Protein AF-A0A7X1U0N7-F1 (afdb_monomer)

Nearest PDB structures (foldseek):
  2x1g-assembly2_D  TM=4.588E-01  e=6.440E-01  Drosophila melanogaster
  8i37-assembly1_D  TM=5.218E-01  e=2.153E+00  Helicobacter pylori SS1
  4po2-assembly2_B  TM=2.904E-01  e=5.010E+00  Homo sapiens

Foldseek 3Di:
DDPDPPPQWDQDAADPVGNVDGFKIWGQDVQLRKIWIWGDDDLDIDIDIPPHDDPVDCLLSCLVVVVVVVVVVQSSCQVVQHWDWDFAPDPQQDPPPDTDTFTQAGPPVGHGDPVSPGPVSNCSNPVVVVVVVVVVVD

Radius of gyration: 16.54 Å; Cα contacts (8 Å, |Δi|>4): 193; chains: 1; bounding box: 53×34×45 Å

Secondary structure (DSSP, 8-state):
------TT-EEEEEETTEEEEEEEEEEEEGGGTEEEEEEEETTEEEEEEES---TTS-GGG-HHHHHHHHHHHHHHHHHHT-EEEEEE-SGGG-BTTBPEEEEEEETTTB---GGGS-HHHHHHHHHHHHHHHHHH--

Structure (mmCIF, N/CA/C/O backbone):
data_AF-A0A7X1U0N7-F1
#
_entry.id   AF-A0A7X1U0N7-F1
#
loop_
_atom_site.group_PDB
_atom_site.id
_atom_site.type_symbol
_atom_site.label_atom_id
_atom_site.label_alt_id
_atom_site.label_comp_id
_atom_site.label_asym_id
_atom_site.label_entity_id
_atom_site.label_seq_id
_atom_site.pdbx_PDB_ins_code
_atom_site.Cartn_x
_atom_site.Cartn_y
_atom_site.Cartn_z
_atom_site.occupancy
_atom_site.B_iso_or_equiv
_atom_site.auth_seq_id
_atom_site.auth_comp_id
_atom_site.auth_asym_id
_atom_site.auth_atom_id
_atom_site.pdbx_PDB_model_num
ATOM 1 N N . MET A 1 1 ? -10.453 -7.822 19.285 1.00 29.23 1 MET A N 1
ATOM 2 C CA . MET A 1 1 ? -9.176 -7.118 19.536 1.00 29.23 1 MET A CA 1
ATOM 3 C C . MET A 1 1 ? -8.613 -6.668 18.200 1.00 29.23 1 MET A C 1
ATOM 5 O O . MET A 1 1 ? -8.434 -7.492 17.313 1.00 29.23 1 MET A O 1
ATOM 9 N N . ALA A 1 2 ? -8.516 -5.354 18.004 1.00 33.66 2 ALA A N 1
ATOM 10 C CA . ALA A 1 2 ? -8.409 -4.721 16.695 1.00 33.66 2 ALA A CA 1
ATOM 11 C C . ALA A 1 2 ? -6.982 -4.802 16.134 1.00 33.66 2 ALA A C 1
ATOM 13 O O . ALA A 1 2 ? -6.052 -4.212 16.669 1.00 33.66 2 ALA A O 1
ATOM 14 N N . VAL A 1 3 ? -6.837 -5.550 15.039 1.00 35.91 3 VAL A N 1
ATOM 15 C CA . VAL A 1 3 ? -5.609 -5.683 14.243 1.00 35.91 3 VAL A CA 1
ATOM 16 C C . VAL A 1 3 ? -5.268 -4.331 13.605 1.00 35.91 3 VAL A C 1
ATOM 18 O O . VAL A 1 3 ? -5.764 -4.019 12.522 1.00 35.91 3 VAL A O 1
ATOM 21 N N . LEU A 1 4 ? -4.493 -3.540 14.348 1.00 42.50 4 LEU A N 1
ATOM 22 C CA . LEU A 1 4 ? -3.715 -2.360 13.963 1.00 42.50 4 LEU A CA 1
ATOM 23 C C . LEU A 1 4 ? -2.461 -2.327 14.852 1.00 42.50 4 LEU A C 1
ATOM 25 O O . LEU A 1 4 ? -2.266 -1.428 15.661 1.00 42.50 4 LEU A O 1
ATOM 29 N N . THR A 1 5 ? -1.600 -3.335 14.744 1.00 38.97 5 THR A N 1
ATOM 30 C CA . THR A 1 5 ? -0.230 -3.244 15.270 1.00 38.97 5 THR A CA 1
ATOM 31 C C . THR A 1 5 ? 0.768 -3.391 14.127 1.00 38.97 5 THR A C 1
ATOM 33 O O . THR A 1 5 ? 1.536 -4.342 14.028 1.00 38.97 5 THR A O 1
ATOM 36 N N . VAL A 1 6 ? 0.748 -2.388 13.241 1.00 43.66 6 VAL A N 1
ATOM 37 C CA . VAL A 1 6 ? 1.950 -1.863 12.575 1.00 43.66 6 VAL A CA 1
ATOM 38 C C . VAL A 1 6 ? 2.356 -0.647 13.410 1.00 43.66 6 VAL A C 1
ATOM 40 O O . VAL A 1 6 ? 1.745 0.410 13.287 1.00 43.66 6 VAL A O 1
ATOM 43 N N . GLY A 1 7 ? 3.321 -0.804 14.319 1.00 48.62 7 GLY A N 1
ATOM 44 C CA . GLY A 1 7 ? 3.622 0.131 15.423 1.00 48.62 7 GLY A CA 1
ATOM 45 C C . GLY A 1 7 ? 4.146 1.529 15.056 1.00 48.62 7 GLY A C 1
ATOM 46 O O . GLY A 1 7 ? 4.742 2.18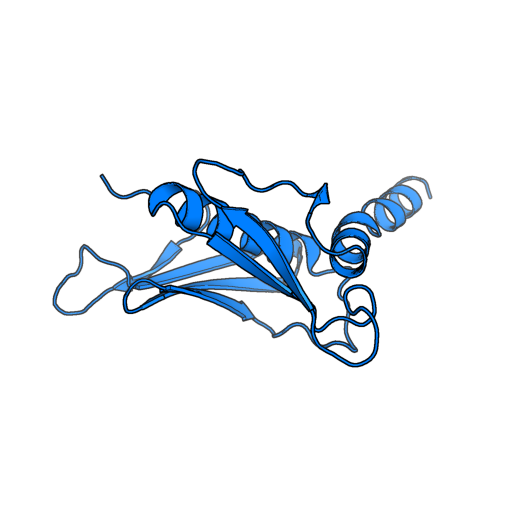6 15.902 1.00 48.62 7 GLY A O 1
ATOM 47 N N . LEU A 1 8 ? 3.954 1.986 13.818 1.00 61.47 8 LEU A N 1
ATOM 48 C CA . LEU A 1 8 ? 4.411 3.291 13.330 1.00 61.47 8 LEU A CA 1
ATOM 49 C C . LEU A 1 8 ? 3.279 4.178 12.792 1.00 61.47 8 LEU A C 1
ATOM 51 O O . LEU A 1 8 ? 3.503 5.372 12.608 1.00 61.47 8 LEU A O 1
ATOM 55 N N . PHE A 1 9 ? 2.080 3.629 12.559 1.00 72.00 9 PHE A N 1
ATOM 56 C CA . PHE A 1 9 ? 0.913 4.436 12.195 1.00 72.00 9 PHE A CA 1
ATOM 57 C C . PHE A 1 9 ? 0.269 5.039 13.440 1.00 72.00 9 PHE A C 1
ATOM 59 O O . PHE A 1 9 ? -0.036 4.326 14.397 1.00 72.00 9 PHE A O 1
ATOM 66 N N . LYS A 1 10 ? 0.044 6.353 13.423 1.00 78.56 10 LYS A N 1
ATOM 67 C CA . LYS A 1 10 ? -0.620 7.097 14.495 1.00 78.56 10 LYS A CA 1
ATOM 68 C C . LYS A 1 10 ? -2.019 7.518 14.040 1.00 78.56 10 LYS A C 1
ATOM 70 O O . LYS A 1 10 ? -2.162 7.973 12.907 1.00 78.56 10 LYS A O 1
ATOM 75 N N . PRO A 1 11 ? -3.053 7.363 14.882 1.00 78.44 11 PRO A N 1
ATOM 76 C CA . PRO A 1 11 ? -4.387 7.852 14.559 1.00 78.44 11 PRO A CA 1
ATOM 77 C C . PRO A 1 11 ? -4.374 9.382 14.517 1.00 78.44 11 PRO A C 1
ATOM 79 O O . PRO A 1 11 ? -3.848 10.018 15.431 1.00 78.44 11 PRO A O 1
ATOM 82 N N . VAL A 1 12 ? -4.959 9.960 13.470 1.00 82.88 12 VAL A N 1
ATOM 83 C CA . VAL A 1 12 ? -5.039 11.422 13.284 1.00 82.88 12 VAL A CA 1
ATOM 84 C C . VAL A 1 12 ? -6.471 11.941 13.285 1.00 82.88 12 VAL A C 1
ATOM 86 O O . VAL A 1 12 ? -6.694 13.126 13.520 1.00 82.88 12 VAL A O 1
ATOM 89 N N . TYR A 1 13 ? -7.456 11.060 13.093 1.00 77.75 13 TYR A N 1
ATOM 90 C CA . TYR A 1 13 ? -8.863 11.415 13.217 1.00 77.75 13 TYR A CA 1
ATOM 91 C C . TYR A 1 13 ? -9.700 10.259 13.775 1.00 77.75 13 TYR A C 1
ATOM 93 O O . TYR A 1 13 ? -9.613 9.115 13.312 1.00 77.75 13 TYR A O 1
ATOM 101 N N . TRP A 1 14 ? -10.534 10.600 14.756 1.00 78.25 14 TRP A N 1
ATOM 102 C CA . TRP A 1 14 ? -11.473 9.715 15.440 1.00 78.25 14 TRP A CA 1
ATOM 103 C C . TRP A 1 14 ? -12.903 10.079 15.062 1.00 78.25 14 TRP A C 1
ATOM 105 O O . TRP A 1 14 ? -13.229 11.261 14.936 1.00 78.25 14 TRP A O 1
ATOM 115 N N . LEU A 1 15 ? -13.770 9.076 14.917 1.00 71.69 15 LEU A N 1
ATOM 116 C CA . LEU A 1 15 ? -15.188 9.333 14.685 1.00 71.69 15 LEU A CA 1
ATOM 117 C C . LEU A 1 15 ? -15.792 10.081 15.888 1.00 71.69 15 LEU A C 1
ATOM 119 O O . LEU A 1 15 ? -15.700 9.578 17.009 1.00 71.69 15 LEU A O 1
ATOM 123 N N . PRO A 1 16 ? -16.483 11.222 15.684 1.00 75.00 16 PRO A N 1
ATOM 124 C CA . PRO A 1 16 ? -17.019 12.036 16.781 1.00 75.00 16 PRO A CA 1
ATOM 125 C C . PRO A 1 16 ? -17.956 11.277 17.729 1.00 75.00 16 PRO A C 1
ATOM 127 O O . PRO A 1 16 ? -17.989 11.549 18.923 1.00 75.00 16 PRO A O 1
ATOM 130 N N . ASN A 1 17 ? -18.686 10.291 17.201 1.00 80.00 17 ASN A N 1
ATOM 131 C CA . ASN A 1 17 ? -19.668 9.504 17.953 1.00 80.00 17 ASN A CA 1
ATOM 132 C C . ASN A 1 17 ? -19.128 8.143 18.425 1.00 80.00 17 ASN A C 1
ATOM 134 O O . ASN A 1 17 ? -19.884 7.354 18.988 1.00 80.00 17 ASN A O 1
ATOM 138 N N . LYS A 1 18 ? -17.857 7.843 18.134 1.00 72.38 18 LYS A N 1
ATOM 139 C CA . LYS A 1 18 ? -17.184 6.566 18.406 1.00 72.38 18 LYS A CA 1
ATOM 140 C C . LYS A 1 18 ? -15.677 6.808 18.620 1.00 72.38 18 LYS A C 1
ATOM 142 O O . LYS A 1 18 ? -14.877 6.457 17.749 1.00 72.38 18 LYS A O 1
ATOM 147 N N . PRO A 1 19 ? -15.278 7.452 19.733 1.00 66.69 19 PRO A N 1
ATOM 148 C CA . PRO A 1 19 ? -13.899 7.888 19.981 1.00 66.69 19 PRO A CA 1
ATOM 149 C C . PRO A 1 19 ? -12.885 6.740 20.103 1.00 66.69 19 PRO A C 1
ATOM 151 O O . PRO A 1 19 ? -11.684 6.976 20.082 1.00 66.69 19 PRO A O 1
ATOM 154 N N . GLU A 1 20 ? -13.348 5.498 20.211 1.00 68.25 20 GLU A N 1
ATOM 155 C CA . GLU A 1 20 ? -12.545 4.278 20.186 1.00 68.25 20 GLU A CA 1
ATOM 156 C C . GLU A 1 20 ? -12.276 3.743 18.763 1.00 68.25 20 GLU A C 1
ATOM 158 O O . GLU A 1 20 ? -11.503 2.797 18.592 1.00 68.25 20 GLU A O 1
ATOM 163 N N . TYR A 1 21 ? -12.864 4.365 17.733 1.00 64.50 21 TYR A N 1
ATOM 164 C CA . TYR A 1 21 ? -12.696 4.015 16.322 1.00 64.50 21 TYR A CA 1
ATOM 165 C C . TYR A 1 21 ? -12.069 5.172 15.539 1.00 64.50 21 TYR A C 1
ATOM 167 O O . TYR A 1 21 ? -12.732 6.142 15.158 1.00 64.50 21 TYR A O 1
ATOM 175 N N . ALA A 1 22 ? -10.765 5.064 15.288 1.00 65.50 22 ALA A N 1
ATOM 176 C CA . ALA A 1 22 ? -10.088 5.949 14.353 1.00 65.50 22 ALA A CA 1
ATOM 177 C C . ALA A 1 22 ? -10.548 5.566 12.951 1.00 65.50 22 ALA A C 1
ATOM 179 O O . ALA A 1 22 ? -10.856 4.400 12.703 1.00 65.50 22 ALA A O 1
ATOM 180 N N . VAL A 1 23 ? -10.632 6.544 12.056 1.00 72.81 23 VAL A N 1
ATOM 181 C CA . VAL A 1 23 ? -10.899 6.275 10.634 1.00 72.81 23 VAL A CA 1
ATOM 182 C C . VAL A 1 23 ? -9.776 6.748 9.734 1.00 72.81 23 VAL A C 1
ATOM 184 O O . VAL A 1 23 ? -9.714 6.264 8.613 1.00 72.81 23 VAL A O 1
ATOM 187 N N . ASN A 1 24 ? -8.865 7.592 10.239 1.00 77.88 24 ASN A N 1
ATOM 188 C CA . ASN A 1 24 ? -7.652 7.993 9.531 1.00 77.88 24 ASN A CA 1
ATOM 189 C C . ASN A 1 24 ? -6.410 7.765 10.399 1.00 77.88 24 ASN A C 1
ATOM 191 O O . ASN A 1 24 ? -6.375 8.140 11.579 1.00 77.88 24 ASN A O 1
ATOM 195 N N . TRP A 1 25 ? -5.368 7.217 9.780 1.00 84.62 25 TRP A N 1
ATOM 196 C CA . TRP A 1 25 ? -4.057 6.999 10.378 1.00 84.62 25 TRP A CA 1
ATOM 197 C C . TRP A 1 25 ? -2.951 7.476 9.451 1.00 84.62 25 TRP A C 1
ATOM 199 O O . TRP A 1 25 ? -3.058 7.368 8.232 1.00 84.62 25 TRP A O 1
ATOM 209 N N . GLU A 1 26 ? -1.847 7.913 10.044 1.00 86.88 26 GLU A N 1
ATOM 210 C CA . GLU A 1 26 ? -0.677 8.395 9.319 1.00 86.88 26 GLU A CA 1
ATOM 211 C C . GLU A 1 26 ? 0.603 7.708 9.779 1.00 86.88 26 GLU A C 1
ATOM 213 O O . GLU A 1 26 ? 0.814 7.484 10.972 1.00 86.88 26 GLU A O 1
ATOM 218 N N . ARG A 1 27 ? 1.502 7.443 8.830 1.00 86.00 27 ARG A N 1
ATOM 219 C CA . ARG A 1 27 ? 2.904 7.114 9.091 1.00 86.00 27 ARG A CA 1
ATOM 220 C C . ARG A 1 27 ? 3.791 8.076 8.331 1.00 86.00 27 ARG A C 1
ATOM 222 O O . ARG A 1 27 ? 3.793 8.100 7.103 1.00 86.00 27 ARG A O 1
ATOM 229 N N . VAL A 1 28 ? 4.585 8.820 9.087 1.00 84.81 28 VAL A N 1
ATOM 230 C CA . VAL A 1 28 ? 5.644 9.667 8.545 1.00 84.81 28 VAL A CA 1
ATOM 231 C C . VAL A 1 28 ? 6.853 8.797 8.211 1.00 84.81 28 VAL A C 1
ATOM 233 O O . VAL A 1 28 ? 7.248 7.941 9.003 1.00 84.81 28 VAL A O 1
ATOM 236 N N . ILE A 1 29 ? 7.429 9.029 7.038 1.00 83.88 29 ILE A N 1
ATOM 237 C CA . ILE A 1 29 ? 8.657 8.410 6.542 1.00 83.88 29 ILE A CA 1
ATOM 238 C C . ILE A 1 29 ? 9.644 9.557 6.305 1.00 83.88 29 ILE A C 1
ATOM 240 O O . ILE A 1 29 ? 9.670 10.145 5.215 1.00 83.88 29 ILE A O 1
ATOM 244 N N . PRO A 1 30 ? 10.379 9.965 7.353 1.00 80.81 30 PRO A N 1
ATOM 245 C CA . PRO A 1 30 ? 11.233 11.147 7.307 1.00 80.81 30 PRO A CA 1
ATOM 246 C C . PRO A 1 30 ? 12.362 11.020 6.280 1.00 80.81 30 PRO A C 1
ATOM 248 O O . PRO A 1 30 ? 12.702 12.013 5.645 1.00 80.81 30 PRO A O 1
ATOM 251 N N . GLU A 1 31 ? 12.880 9.810 6.053 1.00 81.38 31 GLU A N 1
ATOM 252 C CA . GLU A 1 31 ? 13.942 9.513 5.082 1.00 81.38 31 GLU A CA 1
ATOM 253 C C . GLU A 1 31 ? 13.542 9.891 3.653 1.00 81.38 31 GLU A C 1
ATOM 255 O O . GLU A 1 31 ? 14.380 10.248 2.830 1.00 81.38 31 GLU A O 1
ATOM 260 N N . GLU A 1 32 ? 12.243 9.836 3.370 1.00 79.06 32 GLU A N 1
ATOM 261 C CA . GLU A 1 32 ? 11.687 10.121 2.053 1.00 79.06 32 GLU A CA 1
ATOM 262 C C . GLU A 1 32 ? 10.925 11.445 2.025 1.00 79.06 32 GLU A C 1
ATOM 264 O O . GLU A 1 32 ? 10.396 11.821 0.976 1.00 79.06 32 GLU A O 1
ATOM 269 N N . GLY A 1 33 ? 10.820 12.142 3.162 1.00 83.06 33 GLY A N 1
ATOM 270 C CA . GLY A 1 33 ? 9.957 13.311 3.312 1.00 83.06 33 GLY A CA 1
ATOM 271 C C . GLY A 1 33 ? 8.519 13.015 2.879 1.00 83.06 33 GLY A C 1
ATOM 272 O O . GLY A 1 33 ? 7.930 13.805 2.140 1.00 83.06 33 GLY A O 1
ATOM 273 N N . THR A 1 34 ? 7.990 11.841 3.245 1.00 84.44 34 THR A N 1
ATOM 274 C CA . THR A 1 34 ? 6.623 11.435 2.890 1.00 84.44 34 THR A CA 1
ATOM 275 C C . THR A 1 34 ? 5.770 11.082 4.091 1.00 84.44 34 THR A C 1
ATOM 277 O O . THR A 1 34 ? 6.265 10.756 5.169 1.00 84.44 34 THR A O 1
ATOM 280 N N . VAL A 1 35 ? 4.459 11.121 3.878 1.00 85.69 35 VAL A N 1
ATOM 281 C CA . VAL A 1 35 ? 3.450 10.606 4.797 1.00 85.69 35 VAL A CA 1
ATOM 282 C C . VAL A 1 35 ? 2.573 9.620 4.043 1.00 85.69 35 VAL A C 1
ATOM 284 O O . VAL A 1 35 ? 2.003 9.958 3.004 1.00 85.69 35 VAL A O 1
ATOM 287 N N . VAL A 1 36 ? 2.453 8.407 4.576 1.00 84.50 36 VAL A N 1
ATOM 288 C CA . VAL A 1 36 ? 1.449 7.438 4.138 1.00 84.50 36 VAL A CA 1
ATOM 289 C C . VAL A 1 36 ? 0.218 7.615 5.011 1.00 84.50 36 VAL A C 1
ATOM 291 O O . VAL A 1 36 ? 0.305 7.529 6.234 1.00 84.50 36 VAL A O 1
ATOM 294 N N . ASN A 1 37 ? -0.917 7.855 4.373 1.00 84.69 37 ASN A N 1
ATOM 295 C CA . ASN A 1 37 ? -2.229 7.940 4.989 1.00 84.69 37 ASN A CA 1
ATOM 296 C C . ASN A 1 37 ? -2.975 6.636 4.738 1.00 84.69 37 ASN A C 1
ATOM 298 O O . ASN A 1 37 ? -2.898 6.086 3.639 1.00 84.69 37 ASN A O 1
ATOM 302 N N . ALA A 1 38 ? -3.706 6.178 5.740 1.00 82.75 38 ALA A N 1
ATOM 303 C CA . ALA A 1 38 ? -4.640 5.075 5.630 1.00 82.75 38 ALA A CA 1
ATOM 304 C C . ALA A 1 38 ? -6.002 5.528 6.146 1.00 82.75 38 ALA A C 1
ATOM 306 O O . ALA A 1 38 ? -6.078 6.109 7.231 1.00 82.75 38 ALA A O 1
ATOM 307 N N . SER A 1 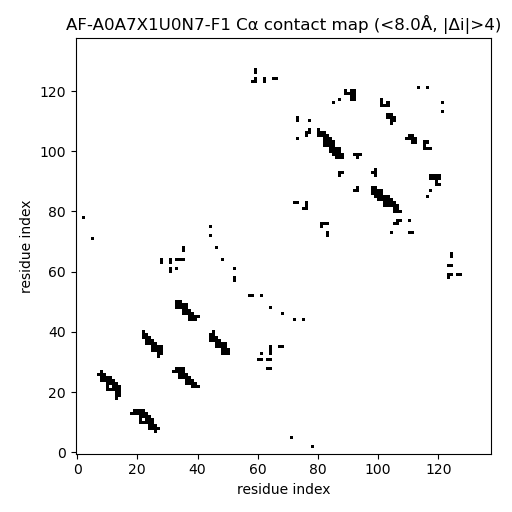39 ? -7.057 5.234 5.398 1.00 80.25 39 SER A N 1
ATOM 308 C CA . SER A 1 39 ? -8.437 5.447 5.814 1.00 80.25 39 SER A CA 1
ATOM 309 C C . SER A 1 39 ? -9.278 4.198 5.581 1.00 80.25 39 SER A C 1
ATOM 311 O O . SER A 1 39 ? -9.034 3.417 4.663 1.00 80.25 39 SER A O 1
ATOM 313 N N . LEU A 1 40 ? -10.256 3.977 6.457 1.00 72.38 40 LEU A N 1
ATOM 314 C CA . LEU A 1 40 ? -11.228 2.894 6.312 1.00 72.38 40 LEU A CA 1
ATOM 315 C C . LEU A 1 40 ? -12.602 3.493 6.008 1.00 72.38 40 LEU A C 1
ATOM 317 O O . LEU A 1 40 ? -13.140 4.242 6.822 1.00 72.38 40 LEU A O 1
ATOM 321 N N . SER A 1 41 ? -13.174 3.129 4.863 1.00 69.44 41 SER A N 1
ATOM 322 C CA . SER A 1 41 ? -14.513 3.525 4.408 1.00 69.44 41 SER A CA 1
ATOM 323 C C . SER A 1 41 ? -15.261 2.273 3.950 1.00 69.44 41 SER A C 1
ATOM 325 O O 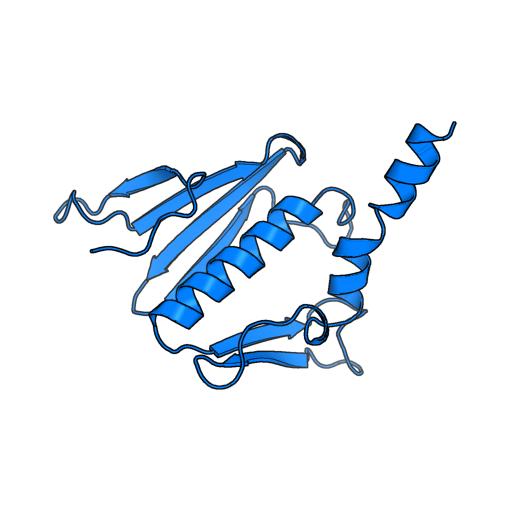. SER A 1 41 ? -14.686 1.477 3.228 1.00 69.44 41 SER A O 1
ATOM 327 N N . ASP A 1 42 ? -16.494 2.035 4.407 1.00 65.94 42 ASP A N 1
ATOM 328 C CA . ASP A 1 42 ? -17.447 1.050 3.851 1.00 65.94 42 ASP A CA 1
ATOM 329 C C . ASP A 1 42 ? -16.867 -0.279 3.300 1.00 65.94 42 ASP A C 1
ATOM 331 O O . ASP A 1 42 ? -17.256 -0.743 2.232 1.00 65.94 42 ASP A O 1
ATOM 335 N N . GLN A 1 43 ? -15.987 -0.938 4.072 1.00 67.88 43 GLN A N 1
ATOM 336 C CA . GLN A 1 43 ? -15.293 -2.213 3.754 1.00 67.88 43 GLN A CA 1
ATOM 337 C C . GLN A 1 43 ? -14.082 -2.118 2.807 1.00 67.88 43 GLN A C 1
ATOM 339 O O . GLN A 1 43 ? -13.480 -3.136 2.471 1.00 67.88 43 GLN A O 1
ATOM 344 N N . SER A 1 44 ? -13.677 -0.914 2.430 1.00 68.19 44 SER A N 1
ATOM 345 C CA . SER A 1 44 ? -12.425 -0.624 1.742 1.00 68.19 44 SER A CA 1
ATOM 346 C C . SER A 1 44 ? -11.382 0.001 2.667 1.00 68.19 44 SER A C 1
ATOM 348 O O . SER A 1 44 ? -11.678 0.798 3.560 1.00 68.19 44 SER A O 1
ATOM 350 N N . LEU A 1 45 ? -10.128 -0.373 2.419 1.00 75.25 45 LEU A N 1
ATOM 351 C CA . LEU A 1 45 ? -8.953 0.357 2.870 1.00 75.25 45 LEU A CA 1
ATOM 352 C C . LEU A 1 45 ? -8.510 1.271 1.734 1.00 75.25 45 LEU A C 1
ATOM 354 O O . LEU A 1 45 ? -8.116 0.803 0.666 1.00 75.25 45 LEU A O 1
ATOM 358 N N . GLU A 1 46 ? -8.527 2.565 1.997 1.00 80.62 46 GLU A N 1
ATOM 359 C CA . GLU A 1 46 ? -7.922 3.567 1.142 1.00 80.62 46 GLU A CA 1
ATOM 360 C C . GLU A 1 46 ? -6.541 3.914 1.693 1.00 80.62 46 GLU A C 1
ATOM 362 O O . GLU A 1 46 ? -6.340 4.072 2.898 1.00 80.62 46 GLU A O 1
ATOM 367 N N . LEU A 1 47 ? -5.567 4.016 0.798 1.00 79.44 47 LEU A N 1
ATOM 368 C CA . LEU A 1 47 ? -4.224 4.462 1.124 1.00 79.44 47 LEU A CA 1
ATOM 369 C C . LEU A 1 47 ? -3.902 5.676 0.249 1.00 79.44 47 LEU A C 1
ATOM 371 O O . LEU A 1 47 ? -4.344 5.737 -0.902 1.00 79.44 47 LEU A O 1
ATOM 375 N N . ASN A 1 48 ? -3.111 6.616 0.770 1.00 82.12 48 ASN A N 1
ATOM 376 C CA . ASN A 1 48 ? -2.591 7.757 0.011 1.00 82.12 48 ASN A CA 1
ATOM 377 C C . ASN A 1 48 ? -1.155 8.118 0.434 1.00 82.12 48 ASN A C 1
ATOM 379 O O . ASN A 1 48 ? -0.799 7.960 1.599 1.00 82.12 48 ASN A O 1
ATOM 383 N N . ILE A 1 49 ? -0.334 8.644 -0.483 1.00 79.62 49 ILE A N 1
ATOM 384 C CA . ILE A 1 49 ? 1.028 9.138 -0.194 1.00 79.62 49 ILE A CA 1
ATOM 385 C C . ILE A 1 49 ? 1.074 10.651 -0.419 1.00 79.62 49 ILE A C 1
ATOM 387 O O . ILE A 1 49 ? 0.645 11.138 -1.463 1.00 79.62 49 ILE A O 1
ATOM 391 N N . SER A 1 50 ? 1.626 11.388 0.545 1.00 80.31 50 SER A N 1
ATOM 392 C CA . SER A 1 50 ? 1.859 12.832 0.450 1.00 80.31 50 SER A CA 1
ATOM 393 C C . SER A 1 50 ? 3.352 13.166 0.604 1.00 80.31 50 SER A C 1
ATOM 395 O O . SER A 1 50 ? 3.971 12.656 1.540 1.00 80.31 50 SER A O 1
ATOM 397 N N . PRO A 1 51 ? 3.948 14.012 -0.262 1.00 75.19 51 PRO A N 1
ATOM 398 C CA . PRO A 1 51 ? 3.373 14.500 -1.516 1.00 75.19 51 PRO A CA 1
ATOM 399 C C . PRO A 1 51 ? 3.130 13.351 -2.507 1.00 75.19 51 PRO A C 1
ATOM 401 O O . PRO A 1 51 ? 3.808 12.322 -2.452 1.00 75.19 51 PRO A O 1
ATOM 404 N N . ALA A 1 52 ? 2.172 13.539 -3.420 1.00 69.69 52 ALA A N 1
ATOM 405 C CA . ALA A 1 52 ? 1.878 12.556 -4.458 1.00 69.69 52 ALA A CA 1
ATOM 406 C C . ALA A 1 52 ? 3.130 12.272 -5.304 1.00 69.69 52 ALA A C 1
ATOM 408 O O . ALA A 1 52 ? 3.870 13.184 -5.682 1.00 69.69 52 ALA A O 1
ATOM 409 N N . ILE A 1 53 ? 3.367 10.996 -5.609 1.00 64.06 53 ILE A N 1
ATOM 410 C CA . ILE A 1 53 ? 4.504 10.578 -6.430 1.00 64.06 53 ILE A CA 1
ATOM 411 C C . ILE A 1 53 ? 4.202 10.952 -7.887 1.00 64.06 53 ILE A C 1
ATOM 413 O O . ILE A 1 53 ? 3.327 10.362 -8.516 1.00 64.06 53 ILE A O 1
ATOM 417 N N . SER A 1 54 ? 4.921 11.936 -8.428 1.00 56.53 54 SER A N 1
ATOM 418 C CA . SER A 1 54 ? 4.838 12.291 -9.849 1.00 56.53 54 SER A CA 1
ATOM 419 C C . SER A 1 54 ? 5.655 11.313 -10.694 1.00 56.53 54 SER A C 1
ATOM 421 O O . SER A 1 54 ? 6.785 10.982 -10.342 1.00 56.53 54 SER A O 1
ATOM 423 N N . VAL A 1 55 ? 5.119 10.911 -11.851 1.00 53.19 55 VAL A N 1
ATOM 424 C CA . VAL A 1 55 ? 5.812 10.100 -12.877 1.00 53.19 55 VAL A CA 1
ATOM 425 C C . VAL A 1 55 ? 7.114 10.735 -13.386 1.00 53.19 55 VAL A C 1
ATOM 427 O O . VAL A 1 55 ? 7.959 10.038 -13.934 1.00 53.19 55 VAL A O 1
ATOM 430 N N . PHE A 1 56 ? 7.297 12.043 -13.187 1.00 51.41 56 PHE A N 1
ATOM 431 C CA . PHE A 1 56 ? 8.498 12.774 -13.600 1.00 51.41 56 PHE A CA 1
ATOM 432 C C . PHE A 1 56 ? 9.515 12.982 -12.464 1.00 51.41 56 PHE A C 1
ATOM 434 O O . PHE A 1 56 ? 10.620 13.450 -12.723 1.00 51.41 56 PHE A O 1
ATOM 441 N N . ALA A 1 57 ? 9.167 12.653 -11.211 1.00 50.69 57 ALA A N 1
ATOM 442 C CA . ALA A 1 57 ? 9.979 12.964 -10.037 1.00 50.69 57 ALA A CA 1
ATOM 443 C C . ALA A 1 57 ? 10.229 11.727 -9.154 1.00 50.69 57 ALA A C 1
ATOM 445 O O . ALA A 1 57 ? 9.342 11.229 -8.466 1.00 50.69 57 ALA A O 1
ATOM 446 N N . HIS A 1 58 ? 11.490 11.290 -9.136 1.00 56.41 58 HIS A N 1
ATOM 447 C CA . HIS A 1 58 ? 12.153 10.567 -8.043 1.00 56.41 58 HIS A CA 1
ATOM 448 C C . HIS A 1 58 ? 11.403 9.376 -7.410 1.00 56.41 58 HIS A C 1
ATOM 450 O O . HIS A 1 58 ? 11.306 9.286 -6.186 1.00 56.41 58 HIS A O 1
ATOM 456 N N . HIS A 1 59 ? 10.971 8.393 -8.209 1.00 61.16 59 HIS A N 1
ATOM 457 C CA . HIS A 1 59 ? 10.536 7.085 -7.682 1.00 61.16 59 HIS A CA 1
ATOM 458 C C . HIS A 1 59 ? 11.610 6.409 -6.812 1.00 61.16 59 HIS A C 1
ATOM 460 O O . HIS A 1 59 ? 11.294 5.705 -5.854 1.00 61.16 59 HIS A O 1
ATOM 466 N N . SER A 1 60 ? 12.888 6.669 -7.111 1.00 61.38 60 SER A N 1
ATOM 467 C CA . SER A 1 60 ? 14.034 6.123 -6.386 1.00 61.38 60 SER A CA 1
ATOM 468 C C . SER A 1 60 ? 14.093 6.530 -4.911 1.00 61.38 60 SER A C 1
ATOM 470 O O . SER A 1 60 ? 14.691 5.809 -4.121 1.00 61.38 60 SER A O 1
ATOM 472 N N . GLY A 1 61 ? 13.463 7.643 -4.523 1.00 66.81 61 GLY A N 1
ATOM 473 C CA . GLY A 1 61 ? 13.428 8.123 -3.139 1.00 66.81 61 GLY A CA 1
ATOM 474 C C . GLY A 1 61 ? 12.122 7.826 -2.401 1.00 66.81 61 GLY A C 1
ATOM 475 O O . GLY A 1 61 ? 11.856 8.496 -1.412 1.00 66.81 61 GLY A O 1
ATOM 476 N N . LYS A 1 62 ? 11.264 6.936 -2.926 1.00 70.69 62 LYS A N 1
ATOM 477 C CA . LYS A 1 62 ? 9.906 6.661 -2.405 1.00 70.69 62 LYS A CA 1
ATOM 478 C C . LYS A 1 62 ? 9.651 5.167 -2.142 1.00 70.69 62 LYS A C 1
ATOM 480 O O . LYS A 1 62 ? 8.515 4.689 -2.200 1.00 70.69 62 LYS A O 1
ATOM 485 N N . ARG A 1 63 ? 10.721 4.404 -1.918 1.00 75.94 63 ARG A N 1
ATOM 486 C CA . ARG A 1 63 ? 10.696 2.945 -1.747 1.00 75.94 63 ARG A CA 1
ATOM 487 C C . ARG A 1 63 ? 10.089 2.525 -0.422 1.00 75.94 63 ARG A C 1
ATOM 489 O O . ARG A 1 63 ? 9.312 1.571 -0.389 1.00 75.94 63 ARG A O 1
ATOM 496 N N . LEU A 1 64 ? 10.432 3.213 0.660 1.00 77.44 64 LEU A N 1
ATOM 497 C CA . LEU A 1 64 ? 9.888 2.953 1.984 1.00 77.44 64 LEU A CA 1
ATOM 498 C C . LEU A 1 64 ? 8.383 3.221 1.973 1.00 77.44 64 LEU A C 1
ATOM 500 O O . LEU A 1 64 ? 7.624 2.357 2.400 1.00 77.44 64 LEU A O 1
ATOM 504 N N . ALA A 1 65 ? 7.927 4.334 1.392 1.00 79.12 65 ALA A N 1
ATOM 505 C CA . ALA A 1 65 ? 6.505 4.646 1.258 1.00 79.12 65 ALA A CA 1
ATOM 506 C C . ALA A 1 65 ? 5.736 3.578 0.471 1.00 79.12 65 ALA A C 1
ATOM 508 O O . ALA A 1 65 ? 4.688 3.113 0.923 1.00 79.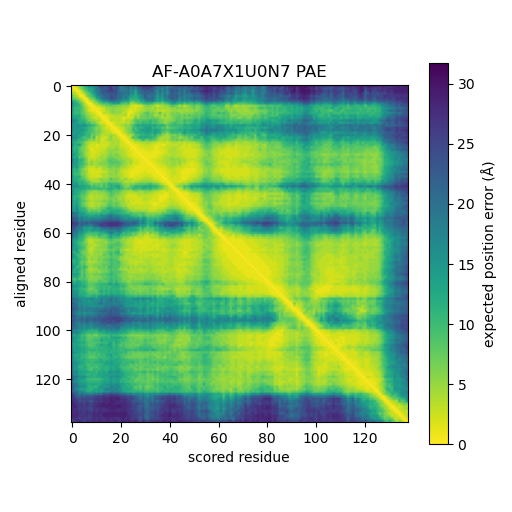12 65 ALA A O 1
ATOM 509 N N . ALA A 1 66 ? 6.285 3.120 -0.656 1.00 76.25 66 ALA A N 1
ATOM 510 C CA . ALA A 1 66 ? 5.701 2.030 -1.433 1.00 76.25 66 ALA A CA 1
ATOM 511 C C . ALA A 1 66 ? 5.685 0.692 -0.663 1.00 76.25 66 ALA A C 1
ATOM 513 O O . ALA A 1 66 ? 4.693 -0.035 -0.706 1.00 76.25 66 ALA A O 1
ATOM 514 N N . SER A 1 67 ? 6.747 0.383 0.089 1.00 77.06 67 SER A N 1
ATOM 515 C CA . SER A 1 67 ? 6.844 -0.836 0.910 1.00 77.06 67 SER A CA 1
ATOM 516 C C . SER A 1 67 ? 5.798 -0.844 2.025 1.00 77.06 67 SER A C 1
ATOM 518 O O . SER A 1 67 ? 5.116 -1.844 2.243 1.00 77.06 67 SER A O 1
ATOM 520 N N . VAL A 1 68 ? 5.616 0.304 2.680 1.00 80.62 68 VAL A N 1
ATOM 521 C CA . VAL A 1 68 ? 4.570 0.522 3.681 1.00 80.62 68 VAL A CA 1
ATOM 522 C C . VAL A 1 68 ? 3.179 0.307 3.088 1.00 80.62 68 VAL A C 1
ATOM 524 O O . VAL A 1 68 ? 2.336 -0.323 3.721 1.00 80.62 68 VAL A O 1
ATOM 527 N N . TYR A 1 69 ? 2.945 0.773 1.862 1.00 80.81 69 TYR A N 1
ATOM 528 C CA . TYR A 1 69 ? 1.685 0.569 1.150 1.00 80.81 69 TYR A CA 1
ATOM 529 C C . TYR A 1 69 ? 1.327 -0.914 1.002 1.00 80.81 69 TYR A C 1
ATOM 531 O O . TYR A 1 69 ? 0.230 -1.335 1.373 1.00 80.81 69 TYR A O 1
ATOM 539 N N . PHE A 1 70 ? 2.273 -1.715 0.502 1.00 78.56 70 PHE A N 1
ATOM 540 C CA . PHE A 1 70 ? 2.068 -3.152 0.322 1.00 78.56 70 PHE A CA 1
ATOM 541 C C . PHE A 1 70 ? 1.902 -3.880 1.655 1.00 78.56 70 PHE A C 1
ATOM 543 O O . PHE A 1 70 ? 1.059 -4.769 1.750 1.00 78.56 70 PHE A O 1
ATOM 550 N N . GLU A 1 71 ? 2.651 -3.491 2.691 1.00 80.31 71 GLU A N 1
ATOM 551 C CA . GLU A 1 71 ? 2.532 -4.089 4.023 1.00 80.31 71 GLU A CA 1
ATOM 552 C C . GLU A 1 71 ? 1.114 -3.923 4.593 1.00 80.31 71 GLU A C 1
ATOM 554 O O . GLU A 1 71 ? 0.522 -4.890 5.078 1.00 80.31 71 GLU A O 1
ATOM 559 N N . ILE A 1 72 ? 0.547 -2.714 4.527 1.00 79.88 72 ILE A N 1
ATOM 560 C CA . ILE A 1 72 ? -0.788 -2.449 5.085 1.00 79.88 72 ILE A CA 1
ATOM 561 C C . ILE A 1 72 ? -1.862 -3.137 4.251 1.00 79.88 72 ILE A C 1
ATOM 563 O O . ILE A 1 72 ? -2.751 -3.768 4.822 1.00 79.88 72 ILE A O 1
ATOM 567 N N . ALA A 1 73 ? -1.766 -3.060 2.920 1.00 79.94 73 ALA A N 1
ATOM 568 C CA . ALA A 1 73 ? -2.694 -3.748 2.031 1.00 79.94 73 ALA A CA 1
ATOM 569 C C . ALA A 1 73 ? -2.702 -5.264 2.300 1.00 79.94 73 ALA A C 1
ATOM 571 O O . ALA A 1 73 ? -3.774 -5.851 2.429 1.00 79.94 73 ALA A O 1
ATOM 572 N N . ALA A 1 74 ? -1.523 -5.878 2.477 1.00 80.25 74 ALA A N 1
ATOM 573 C CA . ALA A 1 74 ? -1.377 -7.288 2.842 1.00 80.25 74 ALA A CA 1
ATOM 574 C C . ALA A 1 74 ? -2.039 -7.620 4.176 1.00 80.25 74 ALA A C 1
ATOM 576 O O . ALA A 1 74 ? -2.874 -8.518 4.235 1.00 80.25 74 ALA A O 1
ATOM 577 N N . LYS A 1 75 ? -1.715 -6.869 5.233 1.00 79.50 75 LYS A N 1
ATOM 578 C CA . LYS A 1 75 ? -2.257 -7.111 6.578 1.00 79.50 75 LYS A CA 1
ATOM 579 C C . LYS A 1 75 ? -3.767 -6.912 6.643 1.00 79.50 75 LYS A C 1
ATOM 581 O O . LYS A 1 75 ? -4.457 -7.661 7.333 1.00 79.50 75 LYS A O 1
ATOM 586 N N . TYR A 1 76 ? -4.290 -5.904 5.945 1.00 78.44 76 TYR A N 1
ATOM 587 C CA . TYR A 1 76 ? -5.728 -5.683 5.872 1.00 78.44 76 TYR A CA 1
ATOM 588 C C . TYR A 1 76 ? -6.415 -6.818 5.114 1.00 78.44 76 TYR A C 1
ATOM 590 O O . TYR A 1 76 ? -7.333 -7.425 5.660 1.00 78.44 76 TYR A O 1
ATOM 598 N N . ALA A 1 77 ? -5.932 -7.158 3.914 1.00 81.31 77 ALA A N 1
ATOM 599 C CA . ALA A 1 77 ? -6.486 -8.245 3.112 1.00 81.31 77 ALA A CA 1
ATOM 600 C C . ALA A 1 77 ? -6.431 -9.591 3.851 1.00 81.31 77 ALA A C 1
ATOM 602 O O . ALA A 1 77 ? -7.414 -10.322 3.851 1.00 81.31 77 ALA A O 1
ATOM 603 N N . GLU A 1 78 ? -5.340 -9.892 4.553 1.00 81.06 78 GLU A N 1
ATOM 604 C CA . GLU A 1 78 ? -5.224 -11.086 5.394 1.00 81.06 78 GLU A CA 1
ATOM 605 C C . GLU A 1 78 ? -6.294 -11.122 6.490 1.00 81.06 78 GLU A C 1
ATOM 607 O O . GLU A 1 78 ? -6.970 -12.134 6.669 1.00 81.06 78 GLU A O 1
ATOM 612 N N . LYS A 1 79 ? -6.503 -9.997 7.182 1.00 81.88 79 LYS A N 1
ATOM 613 C CA . LYS A 1 79 ? -7.497 -9.875 8.254 1.00 81.88 79 LYS A CA 1
ATOM 614 C C . LYS A 1 79 ? -8.929 -10.074 7.758 1.00 81.88 79 LYS A C 1
ATOM 616 O O . LYS A 1 79 ? -9.735 -10.658 8.479 1.00 81.88 79 LYS A O 1
ATOM 621 N N . VAL A 1 80 ? -9.264 -9.534 6.586 1.00 79.81 80 VAL A N 1
ATOM 622 C CA . VAL A 1 80 ? -10.639 -9.561 6.059 1.00 79.81 80 VAL A CA 1
ATOM 623 C C . VAL A 1 80 ? -10.903 -10.718 5.090 1.00 79.81 80 VAL A C 1
ATOM 625 O O . VAL A 1 80 ? -12.027 -10.855 4.620 1.00 79.81 80 VAL A O 1
ATOM 628 N N . GLY A 1 81 ? -9.901 -11.551 4.782 1.00 82.06 81 GLY A N 1
ATOM 629 C CA . GLY A 1 81 ? -10.013 -12.578 3.737 1.00 82.06 81 GLY A CA 1
ATOM 630 C C . GLY A 1 81 ? -10.166 -11.979 2.332 1.00 82.06 81 GLY A C 1
ATOM 631 O O . GLY A 1 81 ? -10.909 -12.502 1.506 1.00 82.06 81 GLY A O 1
ATOM 632 N N . GLY A 1 82 ? -9.521 -10.837 2.094 1.00 84.50 82 GLY A N 1
ATOM 633 C CA . GLY A 1 82 ? -9.641 -10.035 0.882 1.00 84.50 82 GLY A CA 1
ATOM 634 C C . GLY A 1 82 ? -8.629 -10.380 -0.211 1.00 84.50 82 GLY A C 1
ATOM 635 O O . GLY A 1 82 ? -7.743 -11.229 -0.061 1.00 84.50 82 GLY A O 1
ATOM 636 N N . GLU A 1 83 ? -8.755 -9.657 -1.319 1.00 87.00 83 GLU A N 1
ATOM 637 C CA . GLU A 1 83 ? -7.875 -9.726 -2.484 1.00 87.00 83 GLU A CA 1
ATOM 638 C C . GLU A 1 83 ? -7.116 -8.410 -2.649 1.00 87.00 83 GLU A C 1
ATOM 640 O O . GLU A 1 83 ? -7.607 -7.340 -2.290 1.00 87.00 83 GLU A O 1
ATOM 645 N N . ILE A 1 84 ? -5.910 -8.486 -3.208 1.00 84.81 84 ILE A N 1
ATOM 646 C CA . ILE A 1 84 ? -5.114 -7.311 -3.555 1.00 84.81 84 ILE A CA 1
ATOM 647 C C . ILE A 1 84 ? -4.914 -7.309 -5.061 1.00 84.81 84 ILE A C 1
ATOM 649 O O . ILE A 1 84 ? -4.233 -8.182 -5.608 1.00 84.81 84 ILE A O 1
ATOM 653 N N . ILE A 1 85 ? -5.489 -6.300 -5.708 1.00 84.50 85 ILE A N 1
ATOM 654 C CA . ILE A 1 85 ? -5.340 -6.044 -7.136 1.00 84.50 85 ILE A CA 1
ATOM 655 C C . ILE A 1 85 ? -4.396 -4.859 -7.325 1.00 84.50 85 ILE A C 1
ATOM 657 O O . ILE A 1 85 ? -4.674 -3.744 -6.882 1.00 84.50 85 ILE A O 1
ATOM 661 N N . GLN A 1 86 ? -3.276 -5.084 -8.003 1.00 79.75 86 GLN A N 1
ATOM 662 C CA . GLN A 1 86 ? -2.401 -4.019 -8.465 1.00 79.75 86 GLN A CA 1
ATOM 663 C C . GLN A 1 86 ? -2.890 -3.518 -9.824 1.00 79.75 86 GLN A C 1
ATOM 665 O O . GLN A 1 86 ? -2.859 -4.251 -10.810 1.00 79.75 86 GLN A O 1
ATOM 670 N N . ARG A 1 87 ? -3.284 -2.243 -9.891 1.00 77.25 87 ARG A N 1
ATOM 671 C CA . ARG A 1 87 ? -3.522 -1.547 -11.161 1.00 77.25 87 ARG A CA 1
ATOM 672 C C . ARG A 1 87 ? -2.204 -1.013 -11.701 1.00 77.25 87 ARG A C 1
ATOM 674 O O . ARG A 1 87 ? -1.659 -0.026 -11.209 1.00 77.25 87 ARG A O 1
ATOM 681 N N . ALA A 1 88 ? -1.678 -1.684 -12.708 1.00 67.38 88 ALA A N 1
ATOM 682 C CA . ALA A 1 88 ? -0.441 -1.341 -13.372 1.00 67.38 88 ALA A CA 1
ATOM 683 C C . ALA A 1 88 ? -0.629 -0.155 -14.328 1.00 67.38 88 ALA A C 1
ATOM 685 O O . ALA A 1 88 ? -0.906 -0.307 -15.516 1.00 67.38 88 ALA A O 1
ATOM 686 N N . THR A 1 89 ? -0.464 1.058 -13.807 1.00 65.50 89 THR A N 1
ATOM 687 C CA . THR A 1 89 ? -0.481 2.290 -14.613 1.00 65.50 89 THR A CA 1
ATOM 688 C C . THR A 1 89 ? 0.914 2.730 -15.070 1.00 65.50 89 THR A C 1
ATOM 690 O O . THR A 1 89 ? 1.029 3.620 -15.913 1.00 65.50 89 THR A O 1
ATOM 693 N N . VAL A 1 90 ? 1.970 2.084 -14.567 1.00 64.19 90 VAL A N 1
ATOM 694 C CA . VAL A 1 90 ? 3.381 2.374 -14.873 1.00 64.19 90 VAL A CA 1
ATOM 695 C C . VAL A 1 90 ? 3.821 1.645 -16.146 1.00 64.19 90 VAL A C 1
ATOM 697 O O . VAL A 1 90 ? 3.463 0.489 -16.348 1.00 64.19 90 VAL A O 1
ATOM 700 N N . VAL A 1 91 ? 4.636 2.303 -16.981 1.00 64.31 91 VAL A N 1
ATOM 701 C CA . VAL A 1 91 ? 5.107 1.804 -18.293 1.00 64.31 91 VAL A CA 1
ATOM 702 C C . VAL A 1 91 ? 5.785 0.425 -18.206 1.00 64.31 91 VAL A C 1
ATOM 704 O O . VAL A 1 91 ? 5.608 -0.387 -19.100 1.00 64.31 91 VAL A O 1
ATOM 707 N N . GLY A 1 92 ? 6.467 0.100 -17.101 1.00 62.78 92 GLY A N 1
ATOM 708 C CA . GLY A 1 92 ? 7.072 -1.225 -16.866 1.00 62.78 92 GLY A CA 1
ATOM 709 C C . GLY A 1 92 ? 6.125 -2.301 -16.314 1.00 62.78 92 GLY A C 1
ATOM 710 O O . GLY A 1 92 ? 6.577 -3.358 -15.877 1.00 62.78 92 GLY A O 1
ATOM 711 N N . CYS A 1 93 ? 4.829 -2.012 -16.247 1.00 68.25 93 CYS A N 1
ATOM 712 C CA . CYS A 1 93 ? 3.812 -2.910 -15.710 1.00 68.25 93 CYS A CA 1
ATOM 713 C C . CYS A 1 93 ? 2.620 -3.116 -16.651 1.00 68.25 93 CYS A C 1
ATOM 715 O O . CYS A 1 93 ? 1.745 -3.913 -16.332 1.00 68.25 93 CYS A O 1
ATOM 717 N N . LYS A 1 94 ? 2.563 -2.397 -17.775 1.00 68.31 94 LYS A N 1
ATOM 718 C CA . LYS A 1 94 ? 1.535 -2.592 -18.799 1.00 68.31 94 LYS A CA 1
ATOM 719 C C . LYS A 1 94 ? 1.998 -3.647 -19.798 1.00 68.31 94 LYS A C 1
ATOM 721 O O . LYS A 1 94 ? 3.173 -3.673 -20.155 1.00 68.31 94 LYS A O 1
ATOM 726 N N . ASP A 1 95 ? 1.062 -4.457 -20.276 1.00 63.19 95 ASP A N 1
ATOM 727 C CA . ASP A 1 95 ? 1.236 -5.272 -21.478 1.00 63.19 95 ASP A CA 1
ATOM 728 C C . ASP A 1 95 ? 0.452 -4.587 -22.611 1.00 63.19 95 ASP A C 1
ATOM 730 O O . ASP A 1 95 ? -0.775 -4.668 -22.679 1.00 63.19 95 ASP A O 1
ATOM 734 N N . GLY A 1 96 ? 1.144 -3.777 -23.419 1.00 67.06 96 GLY A N 1
ATOM 735 C CA . GLY A 1 96 ? 0.529 -2.894 -24.421 1.00 67.06 96 GLY A CA 1
ATOM 736 C C . GLY A 1 96 ? -0.063 -1.590 -23.854 1.00 67.06 96 GLY A C 1
ATOM 737 O O . GLY A 1 96 ? 0.409 -1.056 -22.849 1.00 67.06 96 GLY A O 1
ATOM 738 N N . ASP A 1 97 ? -1.093 -1.048 -24.515 1.00 62.19 97 ASP A N 1
ATOM 739 C CA . ASP A 1 97 ? -1.681 0.270 -24.193 1.00 62.19 97 ASP A CA 1
ATOM 740 C C . ASP A 1 97 ? -2.711 0.250 -23.048 1.00 62.19 97 ASP A C 1
ATOM 742 O O . ASP A 1 97 ? -3.168 1.304 -22.591 1.00 62.19 97 ASP A O 1
ATOM 746 N N . HIS A 1 98 ? -3.075 -0.930 -22.541 1.00 57.47 98 HIS A N 1
ATOM 747 C CA . HIS A 1 98 ? -4.104 -1.066 -21.513 1.00 57.47 98 HIS A CA 1
ATOM 748 C C . HIS A 1 98 ? -3.504 -1.166 -20.100 1.00 57.47 98 HIS A C 1
ATOM 750 O O . HIS A 1 98 ? -2.488 -1.836 -19.898 1.00 57.47 98 HIS A O 1
ATOM 756 N N . PRO A 1 99 ? -4.114 -0.513 -19.089 1.00 62.31 99 PRO A N 1
ATOM 757 C CA . PRO A 1 99 ? -3.751 -0.753 -17.699 1.00 62.31 99 PRO A CA 1
ATOM 758 C C . PRO A 1 99 ? -4.013 -2.221 -17.356 1.00 62.31 99 PRO A C 1
ATOM 760 O O . PRO A 1 99 ? -5.116 -2.718 -17.578 1.00 62.31 99 PRO A O 1
ATOM 763 N N . GLN A 1 100 ? -3.013 -2.903 -16.804 1.00 72.38 100 GLN A N 1
ATOM 764 C CA . GLN A 1 100 ? -3.164 -4.290 -16.371 1.00 72.38 100 GLN A CA 1
ATOM 765 C C . GLN A 1 100 ? -3.674 -4.326 -14.926 1.00 72.38 100 GLN A C 1
ATOM 767 O O . GLN A 1 100 ? -3.171 -3.606 -14.064 1.00 72.38 100 GLN A O 1
ATOM 772 N N . GLU A 1 101 ? -4.667 -5.165 -14.642 1.00 81.19 101 GLU A N 1
ATOM 773 C CA . GLU A 1 101 ? -5.053 -5.506 -13.271 1.00 81.19 101 GLU A CA 1
ATOM 774 C C . GLU A 1 101 ? -4.399 -6.840 -12.897 1.00 81.19 101 GLU A C 1
ATOM 776 O O . GLU A 1 101 ? -4.648 -7.867 -13.527 1.00 81.19 101 GLU A O 1
ATOM 781 N N . LEU A 1 102 ? -3.520 -6.822 -11.895 1.00 82.19 102 LEU A N 1
ATOM 782 C CA . LEU A 1 102 ? -2.767 -7.991 -11.444 1.00 82.19 102 LEU A CA 1
ATOM 783 C C . LEU A 1 102 ? -3.227 -8.406 -10.049 1.00 82.19 102 LEU A C 1
ATOM 785 O O . LEU A 1 102 ? -3.077 -7.647 -9.093 1.00 82.19 102 LEU A O 1
ATOM 789 N N . LEU A 1 103 ? -3.738 -9.629 -9.911 1.00 86.19 103 LEU A N 1
ATOM 790 C CA . LEU A 1 103 ? -3.996 -10.227 -8.602 1.00 86.19 103 LEU A CA 1
ATOM 791 C C . LEU A 1 103 ? -2.666 -10.622 -7.949 1.00 86.19 103 LEU A C 1
ATOM 793 O O . LEU A 1 103 ? -2.022 -11.585 -8.368 1.00 86.19 103 LEU A O 1
ATOM 797 N N . ILE A 1 104 ? -2.263 -9.898 -6.904 1.00 87.00 104 ILE A N 1
ATOM 798 C CA . ILE A 1 104 ? -0.983 -10.135 -6.215 1.00 87.00 104 ILE A CA 1
ATOM 799 C C . ILE A 1 104 ? -1.140 -10.910 -4.898 1.00 87.00 104 ILE A C 1
ATOM 801 O O . ILE A 1 104 ? -0.181 -11.549 -4.449 1.00 87.00 104 ILE A O 1
ATOM 805 N N . ALA A 1 105 ? -2.345 -10.916 -4.315 1.00 87.00 105 ALA A N 1
ATOM 806 C CA . ALA A 1 105 ? -2.708 -11.730 -3.153 1.00 87.00 105 ALA A CA 1
ATOM 807 C C . ALA A 1 105 ? -4.222 -12.016 -3.094 1.00 87.00 105 ALA A C 1
ATOM 809 O O . ALA A 1 105 ? -5.022 -11.181 -3.505 1.00 87.00 105 ALA A O 1
ATOM 810 N N . LYS A 1 106 ? -4.604 -13.167 -2.531 1.00 88.19 106 LYS A N 1
ATOM 811 C CA . LYS A 1 106 ? -5.980 -13.577 -2.205 1.00 88.19 106 LYS A CA 1
ATOM 812 C C . LYS A 1 106 ? -5.961 -14.413 -0.932 1.00 88.19 106 LYS A C 1
ATOM 814 O O . LYS A 1 106 ? -5.522 -15.558 -0.963 1.00 88.19 106 LYS A O 1
ATOM 819 N N . TYR A 1 107 ? -6.426 -13.881 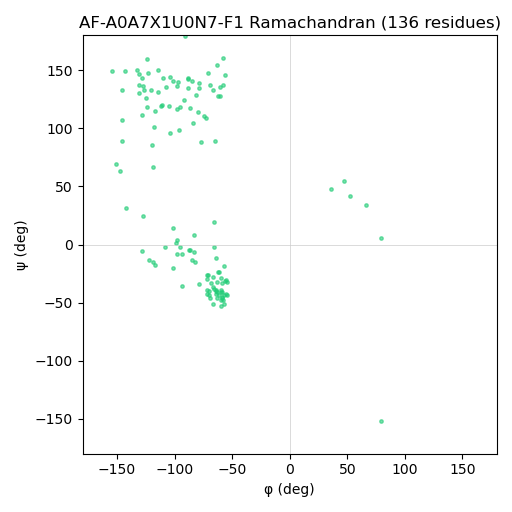0.188 1.00 84.00 107 TYR A N 1
ATOM 820 C CA . TYR A 1 107 ? -6.298 -14.583 1.464 1.00 84.00 107 TYR A CA 1
ATOM 821 C C . TYR A 1 107 ? -7.478 -15.524 1.743 1.00 84.00 107 TYR A C 1
ATOM 823 O O . TYR A 1 107 ? -8.614 -15.193 1.410 1.00 84.00 107 TYR A O 1
ATOM 831 N N . PRO A 1 108 ? -7.233 -16.703 2.352 1.00 85.38 108 PRO A N 1
ATOM 832 C CA . PRO A 1 108 ? -5.932 -17.247 2.775 1.00 85.38 108 PRO A CA 1
ATOM 833 C C . PRO A 1 108 ? -5.193 -18.052 1.683 1.00 85.38 108 PRO A C 1
ATOM 835 O O . PRO A 1 108 ? -4.072 -18.497 1.906 1.00 85.38 108 PRO A O 1
ATOM 838 N N . ALA A 1 109 ? -5.812 -18.270 0.520 1.00 88.88 109 ALA A N 1
ATOM 839 C CA . ALA A 1 109 ? -5.339 -19.215 -0.499 1.00 88.88 109 ALA A CA 1
ATOM 840 C C . ALA A 1 109 ? -4.002 -18.833 -1.169 1.00 88.88 109 ALA A C 1
ATOM 842 O O . ALA A 1 109 ? -3.271 -19.700 -1.641 1.00 88.88 109 ALA A O 1
ATOM 843 N N . LEU A 1 11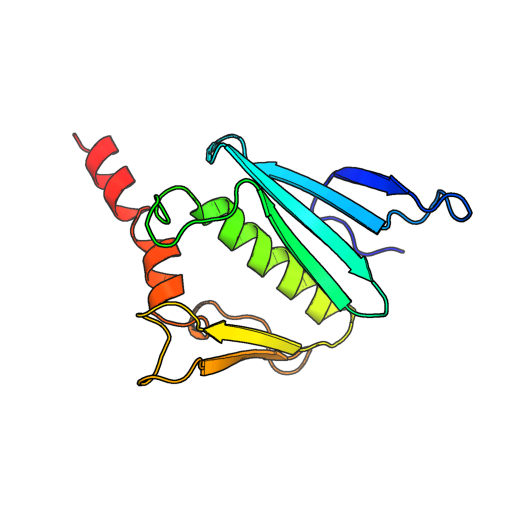0 ? -3.695 -17.540 -1.234 1.00 87.38 110 LEU A N 1
ATOM 844 C CA . LEU A 1 110 ? -2.561 -16.963 -1.941 1.00 87.38 110 LEU A CA 1
ATOM 845 C C . LEU A 1 110 ? -2.039 -15.738 -1.165 1.00 87.38 110 LEU A C 1
ATOM 847 O O . LEU A 1 110 ? -2.473 -14.615 -1.433 1.00 87.38 110 LEU A O 1
ATOM 851 N N . PRO A 1 111 ? -1.107 -15.920 -0.214 1.00 85.75 111 PRO A N 1
ATOM 852 C CA . PRO A 1 111 ? -0.479 -14.807 0.501 1.00 85.75 111 PRO A CA 1
ATOM 853 C C . PRO A 1 111 ? 0.226 -13.838 -0.453 1.00 85.75 111 PRO A C 1
ATOM 855 O O . PRO A 1 111 ? 0.561 -14.216 -1.573 1.00 85.75 111 PRO A O 1
ATOM 858 N N . LEU A 1 112 ? 0.507 -12.603 -0.040 1.00 83.31 112 LEU A N 1
ATOM 859 C CA . LEU A 1 112 ? 1.296 -11.684 -0.863 1.00 83.31 112 LEU A CA 1
ATOM 860 C C . LEU A 1 112 ? 2.704 -12.252 -1.137 1.00 83.31 112 LEU A C 1
ATOM 862 O O . LEU A 1 112 ? 3.377 -12.740 -0.233 1.00 83.31 112 LEU A O 1
ATOM 866 N N . SER A 1 113 ? 3.162 -12.163 -2.388 1.00 82.19 113 SER A N 1
ATOM 867 C CA . SER A 1 113 ? 4.558 -12.423 -2.761 1.00 82.19 113 SER A CA 1
ATOM 86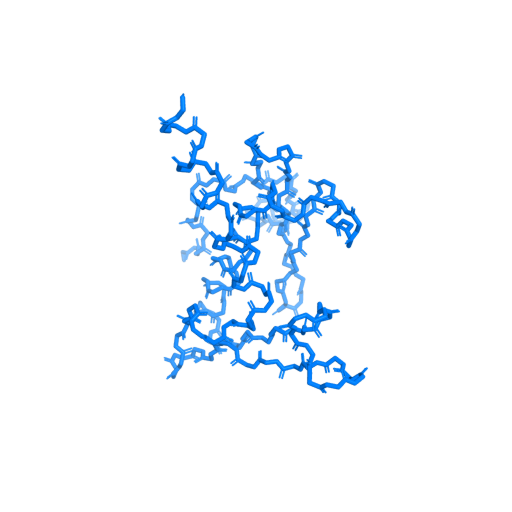8 C C . SER A 1 113 ? 5.072 -11.288 -3.622 1.00 82.19 113 SER A C 1
ATOM 870 O O . SER A 1 113 ? 4.389 -10.847 -4.549 1.00 82.19 113 SER A O 1
ATOM 872 N N . PHE A 1 114 ? 6.301 -10.868 -3.340 1.00 76.88 114 PHE A N 1
ATOM 873 C CA . PHE A 1 114 ? 6.971 -9.832 -4.107 1.00 76.88 114 PHE A CA 1
ATOM 874 C C . PHE A 1 114 ? 7.105 -10.204 -5.587 1.00 76.88 114 PHE A C 1
ATOM 876 O O . PHE A 1 114 ? 6.951 -9.339 -6.434 1.00 76.88 114 PHE A O 1
ATOM 883 N N . GLU A 1 115 ? 7.273 -11.490 -5.914 1.00 81.00 115 GLU A N 1
ATOM 884 C CA . GLU A 1 115 ? 7.403 -11.982 -7.295 1.00 81.00 115 GLU A CA 1
ATOM 885 C C . GLU A 1 115 ? 6.171 -11.727 -8.171 1.00 81.00 115 GLU A C 1
ATOM 887 O O . GLU A 1 115 ? 6.287 -11.663 -9.393 1.00 81.00 115 GLU A O 1
ATOM 892 N N . ARG A 1 116 ? 4.989 -11.567 -7.559 1.00 84.38 116 ARG A N 1
ATOM 893 C CA . ARG A 1 116 ? 3.741 -11.263 -8.275 1.00 84.38 116 ARG A CA 1
ATOM 894 C C . ARG A 1 116 ? 3.544 -9.775 -8.541 1.00 84.38 116 ARG A C 1
ATOM 896 O O . ARG A 1 116 ? 2.676 -9.418 -9.330 1.00 84.38 116 ARG A O 1
ATOM 903 N N . ILE A 1 117 ? 4.327 -8.911 -7.898 1.00 80.31 117 ILE A N 1
ATOM 904 C CA . ILE A 1 117 ? 4.294 -7.476 -8.167 1.00 80.31 117 ILE A CA 1
ATOM 905 C C . ILE A 1 117 ? 4.875 -7.238 -9.561 1.00 80.31 117 ILE A C 1
ATOM 907 O O . ILE A 1 117 ? 5.891 -7.831 -9.939 1.00 80.31 117 ILE A O 1
ATOM 911 N N . CYS A 1 118 ? 4.243 -6.360 -10.337 1.00 79.69 118 CYS A N 1
ATOM 912 C CA . CYS A 1 118 ? 4.681 -6.105 -11.701 1.00 79.69 118 CYS A CA 1
ATOM 913 C C . CYS A 1 118 ? 6.159 -5.664 -11.777 1.00 79.69 118 CYS A C 1
ATOM 915 O O . CYS A 1 118 ? 6.649 -4.961 -10.881 1.00 79.69 118 CYS A O 1
ATOM 917 N N . PRO A 1 119 ? 6.887 -6.044 -12.847 1.00 75.94 119 PRO A N 1
ATOM 918 C CA . PRO A 1 119 ? 8.325 -5.803 -12.966 1.00 75.94 119 PRO A CA 1
ATOM 919 C C . PRO A 1 119 ? 8.736 -4.340 -12.784 1.00 75.94 119 PRO A C 1
ATOM 921 O O . PRO A 1 119 ? 9.679 -4.073 -12.048 1.00 75.94 119 PRO A O 1
ATOM 924 N N . GLY A 1 120 ? 8.003 -3.390 -13.371 1.00 71.88 120 GLY A N 1
ATOM 925 C CA . GLY A 1 120 ? 8.301 -1.962 -13.233 1.00 71.88 120 GLY A CA 1
ATOM 926 C C . GLY A 1 120 ? 8.257 -1.464 -11.786 1.00 71.88 120 GLY A C 1
ATOM 927 O O . GLY A 1 120 ? 9.122 -0.696 -11.375 1.00 71.88 120 GLY A O 1
ATOM 928 N N . PHE A 1 121 ? 7.307 -1.942 -10.975 1.00 73.81 121 PHE A N 1
ATOM 929 C CA . PHE A 1 121 ? 7.267 -1.611 -9.546 1.00 73.81 121 PHE A CA 1
ATOM 930 C C . PHE A 1 121 ? 8.386 -2.305 -8.764 1.00 73.81 121 PHE A C 1
ATOM 932 O O . PHE A 1 121 ? 8.983 -1.687 -7.882 1.00 73.81 121 PHE A O 1
ATOM 939 N N . ARG A 1 122 ? 8.704 -3.566 -9.089 1.00 75.00 122 ARG A N 1
ATOM 940 C CA . ARG A 1 122 ? 9.835 -4.273 -8.465 1.00 75.00 122 ARG A CA 1
ATOM 941 C C . ARG A 1 122 ? 11.158 -3.570 -8.746 1.00 75.00 122 ARG A C 1
ATOM 943 O O . ARG A 1 122 ? 11.937 -3.383 -7.820 1.00 75.00 122 ARG A O 1
ATOM 950 N N . ALA A 1 123 ? 11.382 -3.129 -9.983 1.00 69.56 123 ALA A N 1
ATOM 951 C CA . ALA A 1 123 ? 12.572 -2.378 -10.372 1.00 69.56 123 ALA A CA 1
ATOM 952 C C . ALA A 1 123 ? 12.716 -1.097 -9.540 1.00 69.56 123 ALA A C 1
ATOM 954 O O . ALA A 1 123 ? 13.751 -0.896 -8.919 1.00 69.56 123 ALA A O 1
ATOM 955 N N . VAL A 1 124 ? 11.650 -0.302 -9.391 1.00 65.94 124 VAL A N 1
ATOM 956 C CA . VAL A 1 124 ? 11.661 0.901 -8.535 1.00 65.94 124 VAL A CA 1
ATOM 957 C C . VAL A 1 124 ? 12.075 0.583 -7.094 1.00 65.94 124 VAL A C 1
ATOM 959 O O . VAL A 1 124 ? 12.872 1.316 -6.501 1.00 65.94 124 VAL A O 1
ATOM 962 N N . LEU A 1 125 ? 11.560 -0.512 -6.533 1.00 66.12 125 LEU A N 1
ATOM 963 C CA . LEU A 1 125 ? 11.865 -0.949 -5.170 1.00 66.12 125 LEU A CA 1
ATOM 964 C C . LEU A 1 125 ? 13.287 -1.513 -5.016 1.00 66.12 125 LEU A C 1
ATOM 966 O O . LEU A 1 125 ? 13.871 -1.378 -3.945 1.00 66.12 125 LEU A O 1
ATOM 970 N N . LEU A 1 126 ? 13.862 -2.104 -6.065 1.00 65.00 126 LEU A N 1
ATOM 971 C CA . LEU A 1 126 ? 15.182 -2.744 -6.025 1.00 65.00 126 LEU A CA 1
ATOM 972 C C . LEU A 1 126 ? 16.331 -1.812 -6.460 1.00 65.00 126 LEU A C 1
ATOM 974 O O . LEU A 1 126 ? 17.415 -1.857 -5.877 1.00 65.00 126 LEU A O 1
ATOM 978 N N . GLU A 1 127 ? 16.113 -0.924 -7.433 1.00 58.56 127 GLU A N 1
ATOM 979 C CA . GLU A 1 127 ? 17.157 -0.145 -8.132 1.00 58.56 127 GLU A CA 1
ATOM 980 C C . GLU A 1 127 ? 17.917 0.878 -7.289 1.00 58.56 127 GLU A C 1
ATOM 982 O O . GLU A 1 127 ? 18.853 1.511 -7.762 1.00 58.56 127 GLU A O 1
ATOM 987 N N . GLY A 1 128 ? 17.600 1.052 -6.019 1.00 50.56 128 GLY A N 1
ATOM 988 C CA . GLY A 1 128 ? 18.463 1.882 -5.175 1.00 50.56 128 GLY A CA 1
ATOM 989 C C . GLY A 1 128 ? 18.623 1.362 -3.779 1.00 50.56 128 GLY A C 1
ATOM 990 O O . GLY A 1 128 ? 18.912 2.138 -2.883 1.00 50.56 128 GLY A O 1
ATOM 991 N N . GLY A 1 129 ? 18.578 0.037 -3.659 1.00 43.06 129 GLY A N 1
ATOM 992 C CA . GLY A 1 129 ? 19.687 -0.611 -2.970 1.00 43.06 129 GLY A CA 1
ATOM 993 C C . GLY A 1 129 ? 20.994 -0.532 -3.781 1.00 43.06 129 GLY A C 1
ATOM 994 O O . GLY A 1 129 ? 22.061 -0.391 -3.194 1.00 43.06 129 GLY A O 1
ATOM 995 N N . ALA A 1 130 ? 20.930 -0.553 -5.121 1.00 44.28 130 ALA A N 1
ATOM 996 C CA . ALA A 1 130 ? 22.125 -0.565 -5.975 1.00 44.28 130 ALA A CA 1
ATOM 997 C C . ALA A 1 130 ? 22.916 0.761 -5.950 1.00 44.28 130 ALA A C 1
ATOM 999 O O . ALA A 1 130 ? 24.132 0.742 -5.767 1.00 44.28 130 ALA A O 1
ATOM 1000 N N . ASP A 1 131 ? 22.241 1.910 -6.060 1.00 43.12 131 ASP A N 1
ATOM 1001 C CA . ASP A 1 131 ? 22.908 3.225 -6.068 1.00 43.12 131 ASP A CA 1
ATOM 1002 C C . ASP A 1 131 ? 23.486 3.610 -4.683 1.00 43.12 131 ASP A C 1
ATOM 1004 O O . ASP A 1 131 ? 24.487 4.317 -4.578 1.00 43.12 131 ASP A O 1
ATOM 1008 N N . GLU A 1 132 ? 22.913 3.088 -3.591 1.00 43.22 132 GLU A N 1
ATOM 1009 C CA . GLU A 1 132 ? 23.414 3.320 -2.227 1.00 43.22 132 GLU A CA 1
ATOM 1010 C C . GLU A 1 132 ? 24.641 2.449 -1.897 1.00 43.22 132 GLU A C 1
ATOM 1012 O O . GLU A 1 132 ? 25.561 2.902 -1.212 1.00 43.22 132 GLU A O 1
ATOM 1017 N N . ALA A 1 133 ? 24.703 1.225 -2.435 1.00 41.72 133 ALA A N 1
ATOM 1018 C CA . ALA A 1 133 ? 25.866 0.347 -2.310 1.00 41.72 133 ALA A CA 1
ATOM 1019 C C . ALA A 1 133 ? 27.096 0.899 -3.054 1.00 41.72 133 ALA A C 1
ATOM 1021 O O . ALA A 1 133 ? 28.209 0.808 -2.543 1.00 41.72 133 ALA A O 1
ATOM 1022 N N . VAL A 1 134 ? 26.898 1.533 -4.216 1.00 47.12 134 VAL A N 1
ATOM 1023 C CA . VAL A 1 134 ? 27.977 2.187 -4.978 1.00 47.12 134 VAL A CA 1
ATOM 1024 C C . VAL A 1 134 ? 28.481 3.449 -4.266 1.00 47.12 134 VAL A C 1
ATOM 1026 O O . VAL A 1 134 ? 29.690 3.664 -4.182 1.00 47.12 134 VAL A O 1
ATOM 1029 N N . ARG A 1 135 ? 27.586 4.250 -3.670 1.00 43.38 135 ARG A N 1
ATOM 1030 C CA . AR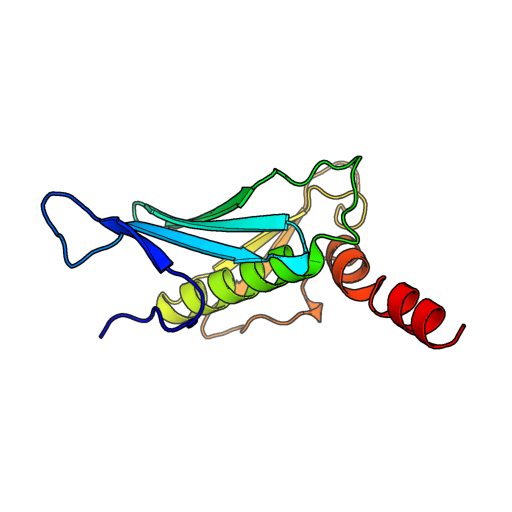G A 1 135 ? 27.967 5.460 -2.914 1.00 43.38 135 ARG A CA 1
ATOM 1031 C C . ARG A 1 135 ? 28.645 5.181 -1.573 1.00 43.38 135 ARG A C 1
ATOM 1033 O O . ARG A 1 135 ? 29.405 6.023 -1.119 1.00 43.38 135 ARG A O 1
ATOM 1040 N N . ARG A 1 136 ? 28.390 4.036 -0.929 1.00 44.47 136 ARG A N 1
ATOM 1041 C CA . ARG A 1 136 ? 29.117 3.613 0.289 1.00 44.47 136 ARG A CA 1
ATOM 1042 C C . ARG A 1 136 ? 30.464 2.949 0.003 1.00 44.47 136 ARG A C 1
ATOM 1044 O O . ARG A 1 136 ? 31.250 2.775 0.928 1.00 44.47 136 ARG A O 1
ATOM 1051 N N . ALA A 1 137 ? 30.705 2.553 -1.243 1.00 47.03 137 ALA A N 1
ATOM 1052 C CA . ALA A 1 137 ? 31.956 1.953 -1.692 1.00 47.03 137 ALA A CA 1
ATOM 1053 C C . ALA A 1 137 ? 32.907 2.964 -2.368 1.00 47.03 137 ALA A C 1
ATOM 1055 O O . ALA A 1 137 ? 33.951 2.547 -2.869 1.00 47.03 137 ALA A O 1
ATOM 1056 N N . SER A 1 138 ? 32.542 4.255 -2.394 1.00 42.84 138 SER A N 1
ATOM 1057 C CA . SER A 1 138 ? 33.333 5.360 -2.962 1.00 42.84 138 SER A CA 1
ATOM 1058 C C . SER A 1 138 ? 33.858 6.295 -1.878 1.00 42.84 138 SER A C 1
ATO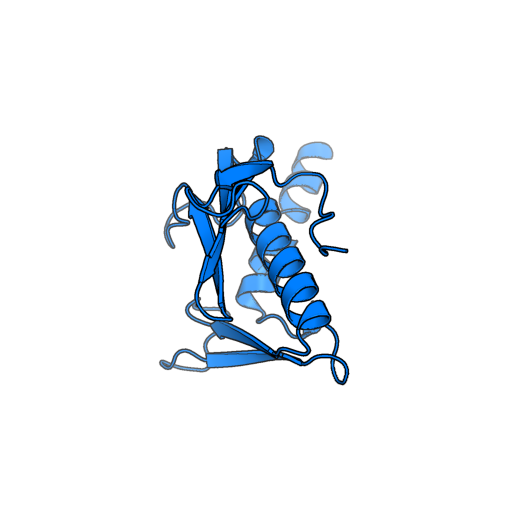M 1060 O O . SER A 1 138 ? 33.092 6.565 -0.926 1.00 42.84 138 SER A O 1
#

Sequence (138 aa):
MAVLTVGLFKPVYWLPNKPEYAVNWERVIPEEGTVVNASLSDQSLELNISPAISVFAHHSGKRLAASVYFEIAAKYAEKVGGEIIQRATVVGCKDGDHPQELLIAKYPALPLSFERICPGFRAVLLEGGADEAVRRAS

pLDDT: mean 71.05, std 14.01, range [29.23, 88.88]

Mean predicted aligned error: 10.53 Å

Solvent-accessible surface area (backbone atoms only — not comparable to full-atom values): 8165 Å² total; per-residue (Å²): 134,84,94,76,82,63,93,66,59,43,76,77,40,56,39,92,93,39,77,91,41,61,42,32,31,36,29,77,39,77,94,50,68,33,33,41,38,40,34,63,52,101,94,41,81,48,72,49,58,40,73,70,84,48,99,90,50,65,59,71,55,42,39,66,62,52,51,52,50,52,51,51,54,46,56,51,23,57,74,71,51,32,68,42,71,46,75,24,81,49,83,55,34,33,77,73,96,49,72,33,78,40,79,33,26,35,32,86,88,35,65,75,46,76,86,56,47,46,60,38,60,49,46,46,60,49,63,51,57,54,59,52,54,54,60,73,75,101